Protein AF-A0A967SH90-F1 (afdb_monomer)

Mean predicted aligned error: 3.84 Å

Solvent-accessible surface area (backbone atoms only — not comparable to full-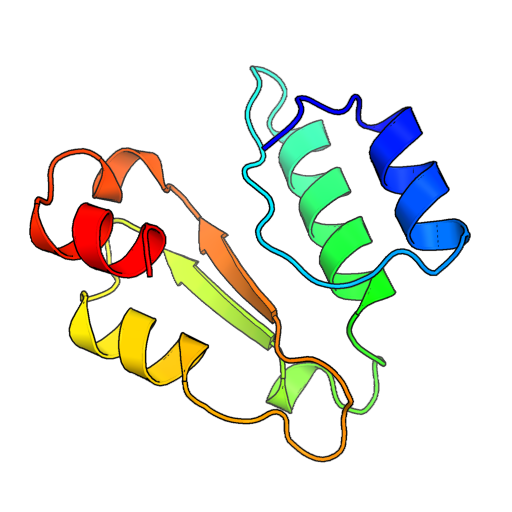atom values): 6404 Å² total; per-residue (Å²): 132,85,92,69,54,70,69,55,48,56,49,38,44,73,74,62,62,71,84,87,85,84,88,77,80,74,89,54,61,67,58,42,54,49,52,53,49,53,52,49,60,67,57,39,55,85,94,42,28,87,74,21,53,46,79,47,42,33,81,76,56,51,64,67,55,55,50,50,61,73,69,48,77,43,54,98,51,95,42,58,47,79,45,72,38,64,55,73,59,36,71,83,39,70,69,47,54,53,64,77,72,111

Secondary structure (DSSP, 8-state):
-----HHHHHHHHHTT---S-----SS-HHHHHHHHHHHHHHH--TTTHHHHEEEEETTT--HHHHHHHHHSPPSSSS--EEEEESGGGGTT-HHHHHHTT-

pLDDT: mean 91.67, std 7.82, range [54.41, 98.06]

Foldseek 3Di:
DDDDDLVRLLVCLVVVVADDDDDQDDPDPVSSVVSLVSNLPSFDDPVQSVQQEAEEELQGDDLVRVLCNVPDDGDPGPHHDYHYHPVVSNPPDPSNVVSSVD

Sequence (102 aa):
MPALSHERLTRQLREGERGGVFFLHGEEDHLKRLAAREVVAAHLDPGTRDFNMDEVRGGEVEAETLASLIQTPPMMAEWRVVVVRDTESLAGSATFRKLLQE

Structure (mmCIF, N/CA/C/O backbone):
data_AF-A0A967SH90-F1
#
_entry.id   AF-A0A967SH90-F1
#
loop_
_atom_site.group_PDB
_atom_site.id
_atom_site.type_symbol
_atom_site.label_atom_id
_atom_site.label_alt_id
_atom_site.label_comp_id
_atom_site.label_asym_id
_atom_site.label_entity_id
_atom_site.label_seq_id
_atom_site.pdbx_PDB_ins_code
_atom_site.Cartn_x
_atom_site.Cartn_y
_atom_site.Cartn_z
_atom_site.occupancy
_atom_site.B_iso_or_equiv
_atom_site.auth_seq_id
_atom_site.auth_comp_id
_atom_site.auth_asym_id
_atom_site.auth_atom_id
_atom_site.pdbx_PDB_model_num
ATOM 1 N N . MET A 1 1 ? 5.572 11.879 7.500 1.00 64.75 1 MET A N 1
ATOM 2 C CA . MET A 1 1 ? 5.586 11.644 6.040 1.00 64.75 1 MET A CA 1
ATOM 3 C C . MET A 1 1 ? 5.102 12.907 5.348 1.00 64.75 1 MET A C 1
ATOM 5 O O . MET A 1 1 ? 4.110 13.454 5.821 1.00 64.75 1 MET A O 1
ATOM 9 N N . PRO A 1 2 ? 5.804 13.431 4.329 1.00 79.75 2 PRO A N 1
ATOM 10 C CA . PRO A 1 2 ? 5.333 14.607 3.605 1.00 79.75 2 PRO A CA 1
ATOM 11 C C . PRO A 1 2 ? 4.042 14.275 2.849 1.00 79.75 2 PRO A C 1
ATOM 13 O O . PRO A 1 2 ? 3.927 13.203 2.260 1.00 79.75 2 PRO A O 1
ATOM 16 N N . ALA A 1 3 ? 3.073 15.189 2.862 1.00 86.00 3 ALA A N 1
ATOM 17 C CA . ALA A 1 3 ? 1.879 15.046 2.041 1.00 86.00 3 ALA A CA 1
ATOM 18 C C . ALA A 1 3 ? 2.251 15.242 0.563 1.00 86.00 3 ALA A C 1
ATOM 20 O O . ALA A 1 3 ? 2.857 16.251 0.192 1.00 86.00 3 ALA A O 1
ATOM 21 N N . LEU A 1 4 ? 1.884 14.276 -0.277 1.00 88.00 4 LEU A N 1
ATOM 22 C CA . LEU A 1 4 ? 2.130 14.291 -1.716 1.00 88.00 4 LEU A CA 1
ATOM 23 C C . LEU A 1 4 ? 0.794 14.290 -2.455 1.00 88.00 4 LEU A C 1
ATOM 25 O O . LEU A 1 4 ? -0.129 13.570 -2.081 1.00 88.00 4 LEU A O 1
ATOM 29 N N . SER A 1 5 ? 0.691 15.082 -3.522 1.00 92.62 5 SER A N 1
ATOM 30 C CA . SER A 1 5 ? -0.420 14.934 -4.462 1.00 92.62 5 SER A CA 1
ATOM 31 C C . SER A 1 5 ? -0.261 13.641 -5.263 1.00 92.62 5 SER A C 1
ATOM 33 O O . SER A 1 5 ? 0.858 13.154 -5.436 1.00 92.62 5 SER A O 1
ATOM 35 N N . HIS A 1 6 ? -1.366 13.132 -5.815 1.00 92.75 6 HIS A N 1
ATOM 36 C CA . HIS A 1 6 ? -1.346 11.981 -6.724 1.00 92.75 6 HIS A CA 1
ATOM 37 C C . HIS A 1 6 ? -0.311 12.164 -7.844 1.00 92.75 6 HIS A C 1
ATOM 39 O O . HIS A 1 6 ? 0.539 11.311 -8.042 1.00 92.75 6 HIS A O 1
ATOM 45 N N . GLU A 1 7 ? -0.310 13.318 -8.516 1.00 93.50 7 GLU A N 1
ATOM 46 C CA . GLU A 1 7 ? 0.643 13.624 -9.593 1.00 93.50 7 GLU A CA 1
ATOM 47 C C . GLU A 1 7 ? 2.111 13.534 -9.142 1.00 93.50 7 GLU A C 1
ATOM 49 O O . GLU A 1 7 ? 2.955 12.996 -9.860 1.00 93.50 7 GLU A O 1
ATOM 54 N N . ARG A 1 8 ? 2.425 14.037 -7.939 1.00 93.38 8 ARG A N 1
ATOM 55 C CA . ARG A 1 8 ? 3.785 13.961 -7.390 1.00 93.38 8 ARG A CA 1
ATOM 56 C C . ARG A 1 8 ? 4.171 12.527 -7.049 1.00 93.38 8 ARG A C 1
ATOM 58 O O . ARG A 1 8 ? 5.280 12.136 -7.390 1.00 93.38 8 ARG A O 1
ATOM 65 N N . LEU A 1 9 ? 3.264 11.760 -6.443 1.00 94.31 9 LEU A N 1
ATOM 66 C CA . LEU A 1 9 ? 3.468 10.336 -6.171 1.00 94.31 9 LEU A CA 1
ATOM 67 C C . LEU A 1 9 ? 3.750 9.569 -7.470 1.00 94.31 9 LEU A C 1
ATOM 69 O O . LEU A 1 9 ? 4.764 8.887 -7.570 1.00 94.31 9 LEU A O 1
ATOM 73 N N . THR A 1 10 ? 2.902 9.733 -8.490 1.00 94.25 10 THR A N 1
ATOM 74 C CA . THR A 1 10 ? 3.078 9.074 -9.791 1.00 94.25 10 THR A CA 1
ATOM 75 C C . THR A 1 10 ? 4.435 9.416 -10.412 1.00 94.25 10 THR A C 1
ATOM 77 O O . THR A 1 10 ? 5.085 8.544 -10.989 1.00 94.25 10 THR A O 1
ATOM 80 N N . ARG A 1 11 ? 4.889 10.673 -10.302 1.00 95.62 11 ARG A N 1
ATOM 81 C CA . ARG A 1 11 ? 6.210 11.082 -10.797 1.00 95.62 11 ARG A CA 1
ATOM 82 C C . ARG A 1 11 ? 7.346 10.390 -10.042 1.00 95.62 11 ARG A C 1
ATOM 84 O O . ARG A 1 11 ? 8.199 9.804 -10.695 1.00 95.62 11 ARG A O 1
ATOM 91 N N . GLN A 1 12 ? 7.321 10.400 -8.710 1.00 94.69 12 GLN A N 1
ATOM 92 C CA . GLN A 1 12 ? 8.352 9.755 -7.887 1.00 94.69 12 GLN A CA 1
ATOM 93 C C . GLN A 1 12 ? 8.478 8.258 -8.190 1.00 94.69 12 GLN A C 1
ATOM 95 O O . GLN A 1 12 ? 9.574 7.758 -8.436 1.00 94.69 12 GLN A O 1
ATOM 100 N N . LEU A 1 13 ? 7.345 7.554 -8.290 1.00 94.94 13 LEU A N 1
ATOM 101 C CA . LEU A 1 13 ? 7.333 6.131 -8.638 1.00 94.94 13 LEU A CA 1
ATOM 102 C C . LEU A 1 13 ? 7.938 5.867 -10.029 1.00 94.94 13 LEU A C 1
ATOM 104 O O . LEU A 1 13 ? 8.630 4.869 -10.219 1.00 94.94 13 LEU A O 1
ATOM 108 N N . ARG A 1 14 ? 7.713 6.763 -11.002 1.00 93.94 14 ARG A N 1
ATOM 109 C CA . ARG A 1 14 ? 8.317 6.678 -12.346 1.00 93.94 14 ARG A CA 1
ATOM 110 C C . ARG A 1 14 ? 9.815 6.971 -12.349 1.00 93.94 14 ARG A C 1
ATOM 112 O O . ARG A 1 14 ? 10.528 6.419 -13.180 1.00 93.94 14 ARG A O 1
ATOM 119 N N . GLU A 1 15 ? 10.277 7.825 -11.444 1.00 95.69 15 GLU A N 1
ATOM 120 C CA . GLU A 1 15 ? 11.695 8.147 -11.245 1.00 95.69 15 GLU A CA 1
ATOM 121 C C . GLU A 1 15 ? 12.443 7.036 -10.483 1.00 95.69 15 GLU A C 1
ATOM 123 O O . GLU A 1 15 ? 13.662 7.095 -10.344 1.00 95.69 15 GLU A O 1
ATOM 128 N N . GLY A 1 16 ? 11.736 5.984 -10.051 1.00 92.12 16 GLY A N 1
ATOM 129 C CA . GLY A 1 16 ? 12.310 4.850 -9.331 1.00 92.12 16 GLY A CA 1
ATOM 130 C C . GLY A 1 16 ? 12.454 5.090 -7.828 1.00 92.12 16 GLY A C 1
ATOM 131 O O . GLY A 1 16 ? 13.049 4.259 -7.144 1.00 92.12 16 GLY A O 1
ATOM 132 N N . GLU A 1 17 ? 11.892 6.183 -7.299 1.00 91.75 17 GLU A N 1
ATOM 133 C CA . GLU A 1 17 ? 11.794 6.415 -5.858 1.00 91.75 17 GLU A CA 1
ATOM 134 C C . GLU A 1 17 ? 10.779 5.423 -5.263 1.00 91.75 17 GLU A C 1
ATOM 136 O O . GLU A 1 17 ? 9.567 5.652 -5.252 1.00 91.75 17 GLU A O 1
ATOM 141 N N . ARG A 1 18 ? 11.295 4.269 -4.829 1.00 89.69 18 ARG A N 1
ATOM 142 C CA . ARG A 1 18 ? 10.545 3.152 -4.241 1.00 89.69 18 ARG A CA 1
ATOM 143 C C . ARG A 1 18 ? 10.763 3.058 -2.731 1.00 89.69 18 ARG A C 1
ATOM 145 O O . ARG A 1 18 ? 11.669 3.672 -2.169 1.00 89.69 18 ARG A O 1
ATOM 152 N N . GLY A 1 19 ? 9.956 2.216 -2.100 1.00 88.56 19 GLY A N 1
ATOM 153 C CA . GLY A 1 19 ? 10.004 1.918 -0.679 1.00 88.56 19 GLY A CA 1
ATOM 154 C C . GLY A 1 19 ? 9.204 2.897 0.174 1.00 88.56 19 GLY A C 1
ATOM 155 O O . GLY A 1 19 ? 8.670 3.903 -0.292 1.00 88.56 19 GLY A O 1
ATOM 156 N N . GLY A 1 20 ? 9.131 2.575 1.463 1.00 90.44 20 GLY A N 1
ATOM 157 C CA . GLY A 1 20 ? 8.416 3.365 2.458 1.00 90.44 20 GLY A CA 1
ATOM 158 C C . GLY A 1 20 ? 6.968 2.931 2.672 1.00 90.44 20 GLY A C 1
ATOM 159 O O . GLY A 1 20 ? 6.495 1.924 2.150 1.00 90.44 20 GLY A O 1
ATOM 160 N N . VAL A 1 21 ? 6.273 3.708 3.499 1.00 92.56 21 VAL A N 1
ATOM 161 C CA . VAL A 1 21 ? 4.869 3.496 3.866 1.00 92.56 21 VAL A 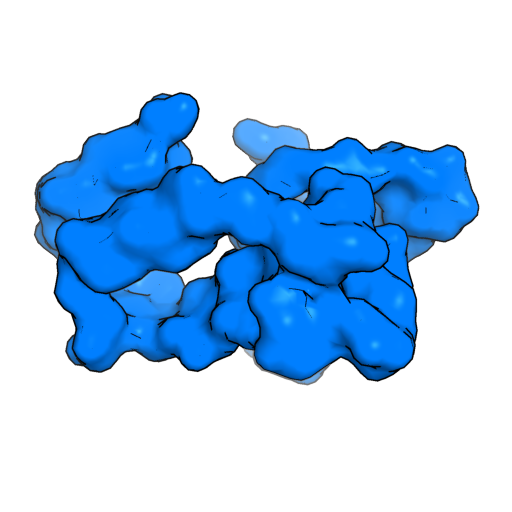CA 1
ATOM 162 C C . VAL A 1 21 ? 4.030 4.594 3.217 1.00 92.56 21 VAL A C 1
ATOM 164 O O . VAL A 1 21 ? 4.397 5.768 3.240 1.00 92.56 21 VAL A O 1
ATOM 167 N N . PHE A 1 22 ? 2.894 4.225 2.630 1.00 93.12 22 PHE A N 1
ATOM 168 C CA . PHE A 1 22 ? 1.996 5.160 1.956 1.00 93.12 22 PHE A CA 1
ATOM 169 C C . PHE A 1 22 ? 0.660 5.194 2.688 1.00 93.12 22 PHE A C 1
ATOM 171 O O . PHE A 1 22 ? -0.047 4.190 2.749 1.00 93.12 22 PHE A O 1
ATOM 178 N N . PHE A 1 23 ? 0.290 6.361 3.216 1.00 93.69 23 PHE A N 1
ATOM 179 C CA . PHE A 1 23 ? -1.040 6.587 3.772 1.00 93.69 23 PHE A CA 1
ATOM 180 C C . PHE A 1 23 ? -1.896 7.351 2.760 1.00 93.69 23 PHE A C 1
ATOM 182 O O . PHE A 1 23 ? -1.701 8.545 2.536 1.00 93.69 23 PHE A O 1
ATOM 189 N N . LEU A 1 24 ? -2.823 6.643 2.114 1.00 94.12 24 LEU A N 1
ATOM 190 C CA . LEU A 1 24 ? -3.665 7.185 1.049 1.00 94.12 24 LEU A CA 1
ATOM 191 C C . LEU A 1 24 ? -4.991 7.678 1.633 1.00 94.12 24 LEU A C 1
ATOM 193 O O . LEU A 1 24 ? -5.860 6.880 1.978 1.00 94.12 24 LEU A O 1
ATOM 197 N N . HIS A 1 25 ? -5.159 8.996 1.714 1.00 92.75 25 HIS A N 1
ATOM 198 C CA . HIS A 1 25 ? -6.344 9.635 2.285 1.00 92.75 25 HIS A CA 1
ATOM 199 C C . HIS A 1 25 ? -6.945 10.675 1.329 1.00 92.75 25 HIS A C 1
ATOM 201 O O . HIS A 1 25 ? -6.276 11.175 0.428 1.00 92.75 25 HIS A O 1
ATOM 207 N N . GLY A 1 26 ? -8.224 10.998 1.526 1.00 91.88 26 GLY A N 1
ATOM 208 C CA . GLY A 1 26 ? -8.988 11.911 0.672 1.00 91.88 26 GLY A CA 1
ATOM 209 C C . GLY A 1 26 ? -10.431 11.446 0.482 1.00 91.88 26 GLY A C 1
ATOM 210 O O . GLY A 1 26 ? -10.756 10.286 0.758 1.00 91.88 26 GLY A O 1
ATOM 211 N N . GLU A 1 27 ? -11.283 12.359 0.015 1.00 91.38 27 GLU A N 1
ATOM 212 C CA . GLU A 1 27 ? -12.714 12.097 -0.206 1.00 91.38 27 GLU A CA 1
ATOM 213 C C . GLU A 1 27 ? -12.967 11.214 -1.436 1.00 91.38 27 GLU A C 1
ATOM 215 O O . GLU A 1 27 ? -13.920 10.441 -1.476 1.00 91.38 27 GLU A O 1
ATOM 220 N N . GLU A 1 28 ? -12.080 11.268 -2.431 1.00 94.06 28 GLU A N 1
ATOM 221 C CA . GLU A 1 28 ? -12.224 10.500 -3.665 1.00 94.06 28 GLU A CA 1
ATOM 222 C C . GLU A 1 28 ? -11.655 9.078 -3.538 1.00 94.06 28 GLU A C 1
ATOM 224 O O . GLU A 1 28 ? -10.470 8.815 -3.769 1.00 94.06 28 GLU A O 1
ATOM 229 N N . ASP A 1 29 ? -12.525 8.110 -3.245 1.00 91.56 29 ASP A N 1
ATOM 230 C CA . ASP A 1 29 ? -12.159 6.688 -3.161 1.00 91.56 29 ASP A CA 1
ATOM 231 C C . ASP A 1 29 ? -11.531 6.130 -4.440 1.00 91.56 29 ASP A C 1
ATOM 233 O O . ASP A 1 29 ? -10.658 5.258 -4.391 1.00 91.56 29 ASP A O 1
ATOM 237 N N . HIS A 1 30 ? -11.964 6.625 -5.601 1.00 93.50 30 HIS A N 1
ATOM 238 C CA . HIS A 1 30 ? -11.389 6.218 -6.876 1.00 93.50 30 HIS A CA 1
ATOM 239 C C . HIS A 1 30 ? -9.897 6.573 -6.960 1.00 93.50 30 HIS A C 1
ATOM 241 O O . HIS A 1 30 ? -9.099 5.716 -7.347 1.00 93.50 30 HIS A O 1
ATOM 247 N N . LEU A 1 31 ? -9.512 7.786 -6.544 1.00 93.62 31 LEU A N 1
ATOM 248 C CA . LEU A 1 31 ? -8.116 8.229 -6.549 1.00 93.62 31 LEU A CA 1
ATOM 249 C C . LEU A 1 31 ? -7.267 7.454 -5.542 1.00 93.62 31 LEU A C 1
ATOM 251 O O . LEU A 1 31 ? -6.162 7.041 -5.884 1.00 93.62 31 LEU A O 1
ATOM 255 N N . LYS A 1 32 ? -7.794 7.161 -4.344 1.00 94.69 32 LYS A N 1
ATOM 256 C CA . LYS A 1 32 ? -7.100 6.302 -3.366 1.00 94.69 32 LYS A CA 1
ATOM 257 C C . LYS A 1 32 ? -6.822 4.910 -3.940 1.00 94.69 32 LYS A C 1
ATOM 259 O O . LYS A 1 32 ? -5.709 4.399 -3.833 1.00 94.69 32 LYS A O 1
ATOM 264 N N . ARG A 1 33 ? -7.811 4.296 -4.603 1.00 95.06 33 ARG A N 1
ATOM 265 C CA . ARG A 1 33 ? -7.630 2.993 -5.268 1.00 95.06 33 ARG A CA 1
ATOM 266 C C . ARG A 1 33 ? -6.655 3.066 -6.438 1.00 95.06 33 ARG A C 1
ATOM 268 O O . ARG A 1 33 ? -5.911 2.112 -6.649 1.00 95.06 33 ARG A O 1
ATOM 275 N N . LEU A 1 34 ? -6.662 4.158 -7.201 1.00 95.56 34 LEU A N 1
ATOM 276 C CA . LEU A 1 34 ? -5.723 4.361 -8.300 1.00 95.56 34 LEU A CA 1
ATOM 277 C C . LEU A 1 34 ? -4.286 4.465 -7.783 1.00 95.56 34 LEU A C 1
ATO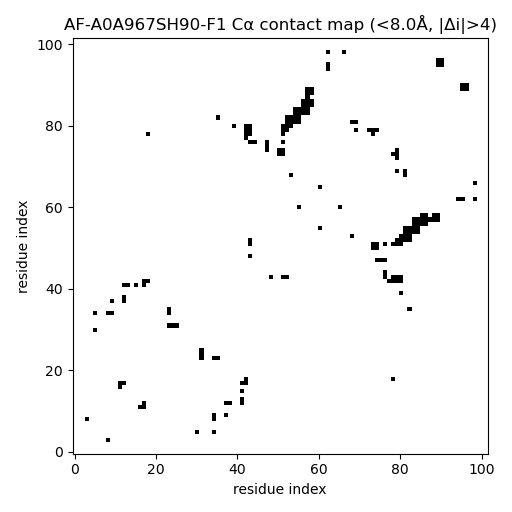M 279 O O . LEU A 1 34 ? -3.458 3.660 -8.197 1.00 95.56 34 LEU A O 1
ATOM 283 N N . ALA A 1 35 ? -4.033 5.337 -6.807 1.00 96.19 35 ALA A N 1
ATOM 284 C CA . ALA A 1 35 ? -2.726 5.481 -6.173 1.00 96.19 35 ALA A CA 1
ATOM 285 C C . ALA A 1 35 ? -2.221 4.156 -5.577 1.00 96.19 35 ALA A C 1
ATOM 287 O O . ALA A 1 35 ? -1.071 3.785 -5.790 1.00 96.19 35 ALA A O 1
ATOM 288 N N . ALA A 1 36 ? -3.085 3.389 -4.900 1.00 96.75 36 ALA A N 1
ATOM 289 C CA . ALA A 1 36 ? -2.711 2.077 -4.364 1.00 96.75 36 ALA A CA 1
ATOM 290 C C . ALA A 1 36 ? -2.250 1.109 -5.466 1.00 96.75 36 ALA A C 1
ATOM 292 O O . ALA A 1 36 ? -1.265 0.395 -5.294 1.00 96.75 36 ALA A O 1
ATOM 293 N N . ARG A 1 37 ? -2.945 1.093 -6.612 1.00 96.44 37 ARG A N 1
ATOM 294 C CA . ARG A 1 37 ? -2.551 0.269 -7.763 1.00 96.44 37 ARG A CA 1
ATOM 295 C C . ARG A 1 37 ? -1.234 0.731 -8.375 1.00 96.44 37 ARG A C 1
ATOM 297 O O . ARG A 1 37 ? -0.435 -0.122 -8.739 1.00 96.44 37 ARG A O 1
ATOM 304 N N . GLU A 1 38 ? -1.008 2.039 -8.478 1.00 96.56 38 GLU A N 1
ATOM 305 C CA . GLU A 1 38 ? 0.254 2.593 -8.983 1.00 96.56 38 GLU A CA 1
ATOM 306 C C . GLU A 1 38 ? 1.432 2.213 -8.081 1.00 96.56 38 GLU A C 1
ATOM 308 O O . GLU A 1 38 ? 2.450 1.745 -8.584 1.00 96.56 38 GLU A O 1
ATOM 313 N N . VAL A 1 39 ? 1.271 2.319 -6.757 1.00 97.00 39 VAL A N 1
ATOM 314 C CA . VAL A 1 39 ? 2.286 1.883 -5.787 1.00 97.00 39 VAL A CA 1
ATOM 315 C C . VAL A 1 39 ? 2.571 0.389 -5.944 1.00 97.00 39 VAL A C 1
ATOM 317 O O . VAL A 1 39 ? 3.728 0.015 -6.106 1.00 97.00 39 VAL A O 1
ATOM 320 N N . VAL A 1 40 ? 1.543 -0.468 -5.967 1.00 97.31 40 VAL A N 1
ATOM 321 C CA . VAL A 1 40 ? 1.721 -1.922 -6.147 1.00 97.31 40 VAL A CA 1
ATOM 322 C C . VAL A 1 40 ? 2.451 -2.234 -7.456 1.00 97.31 40 VAL A C 1
ATOM 324 O O . VAL A 1 40 ? 3.415 -2.994 -7.449 1.00 97.31 40 VAL A O 1
ATOM 327 N N . ALA A 1 41 ? 2.031 -1.629 -8.568 1.00 96.50 41 ALA A N 1
ATOM 328 C CA . ALA A 1 41 ? 2.625 -1.868 -9.883 1.00 96.50 41 ALA A CA 1
ATOM 329 C C . ALA A 1 41 ? 4.071 -1.360 -9.994 1.00 96.50 41 ALA A C 1
ATOM 331 O O . ALA A 1 41 ? 4.858 -1.920 -10.749 1.00 96.50 41 ALA A O 1
ATOM 332 N N . ALA A 1 42 ? 4.434 -0.312 -9.251 1.00 96.94 42 ALA A N 1
ATOM 333 C CA . ALA A 1 42 ? 5.798 0.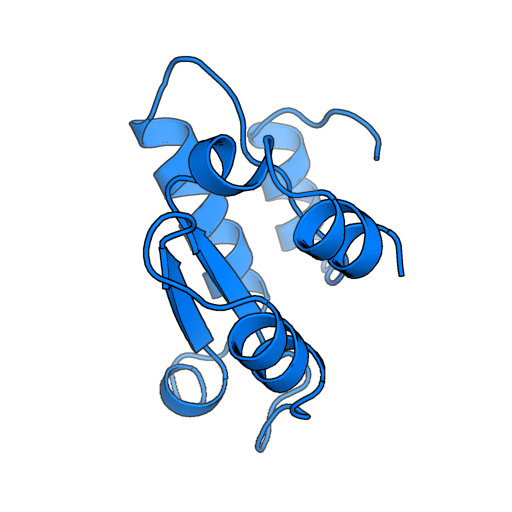205 -9.225 1.00 96.94 42 ALA A CA 1
ATOM 334 C C . ALA A 1 42 ? 6.772 -0.686 -8.433 1.00 96.94 42 ALA A C 1
ATOM 336 O O . ALA A 1 42 ? 7.977 -0.615 -8.684 1.00 96.94 42 ALA A O 1
ATOM 337 N N . HIS A 1 43 ? 6.265 -1.491 -7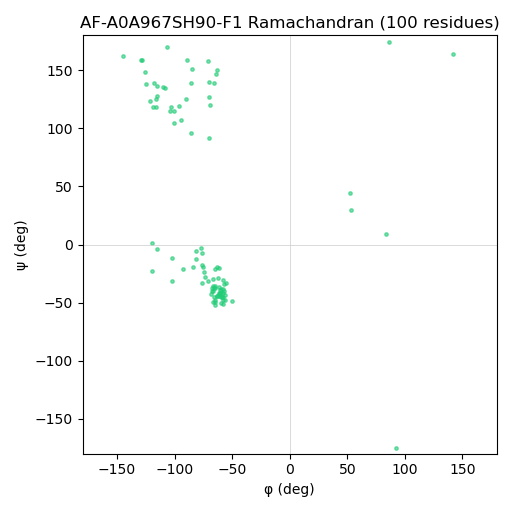.490 1.00 97.19 43 HIS A N 1
ATOM 338 C CA . HIS A 1 43 ? 7.071 -2.330 -6.594 1.00 97.19 43 HIS A CA 1
ATOM 339 C C . HIS A 1 43 ? 7.094 -3.809 -6.987 1.00 97.19 43 HIS A C 1
ATOM 341 O O . HIS A 1 43 ? 8.087 -4.478 -6.712 1.00 97.19 43 HIS A O 1
ATOM 347 N N . LEU A 1 44 ? 6.017 -4.331 -7.586 1.00 96.88 44 LEU A N 1
ATOM 348 C CA . LEU A 1 44 ? 5.860 -5.763 -7.836 1.00 96.88 44 LEU A CA 1
ATOM 349 C C . LEU A 1 44 ? 5.807 -6.092 -9.325 1.00 96.88 44 LEU A C 1
ATOM 351 O O . LEU A 1 44 ? 4.922 -5.632 -10.051 1.00 96.88 44 LEU A O 1
ATOM 355 N N . ASP A 1 45 ? 6.699 -6.987 -9.742 1.00 95.06 45 ASP A N 1
ATOM 356 C CA . ASP A 1 45 ? 6.653 -7.591 -11.067 1.00 95.06 45 ASP A CA 1
ATOM 357 C C . ASP A 1 45 ? 5.459 -8.557 -11.182 1.00 95.06 45 ASP A C 1
ATOM 359 O O . ASP A 1 45 ? 5.210 -9.345 -10.264 1.00 95.06 45 ASP A O 1
ATOM 363 N N . PRO A 1 46 ? 4.733 -8.588 -12.319 1.00 95.06 46 PRO A N 1
ATOM 364 C CA . PRO A 1 46 ? 3.557 -9.446 -12.475 1.00 95.06 46 PRO A CA 1
ATOM 365 C C . PRO A 1 46 ? 3.811 -10.936 -12.210 1.00 95.06 46 PRO A C 1
ATOM 367 O O . PRO A 1 46 ? 2.927 -11.616 -11.703 1.00 95.06 46 PRO A O 1
ATOM 370 N N . GLY A 1 47 ? 5.007 -11.443 -12.529 1.00 96.00 47 GLY A N 1
ATOM 371 C CA . GLY A 1 47 ? 5.355 -12.858 -12.353 1.00 96.00 47 GLY A CA 1
ATOM 372 C C . GLY A 1 47 ? 5.634 -13.276 -10.906 1.00 96.00 47 GLY A C 1
ATOM 373 O O . GLY A 1 47 ? 5.574 -14.462 -10.598 1.00 96.00 47 GLY A O 1
ATOM 374 N N . THR A 1 48 ? 5.933 -12.325 -10.018 1.00 96.19 48 THR A N 1
ATOM 375 C CA . THR A 1 48 ? 6.224 -12.586 -8.597 1.00 96.19 48 THR A CA 1
ATOM 376 C C . THR A 1 48 ? 5.183 -11.964 -7.669 1.00 96.19 48 THR A C 1
ATOM 378 O O . THR A 1 48 ? 5.237 -12.170 -6.457 1.00 96.19 48 THR A O 1
ATOM 381 N N . ARG A 1 49 ? 4.213 -11.226 -8.219 1.00 96.75 49 ARG A N 1
ATOM 382 C CA . ARG A 1 49 ? 3.212 -10.471 -7.464 1.00 96.75 49 ARG A CA 1
ATOM 383 C C . ARG A 1 49 ? 2.419 -11.326 -6.484 1.00 96.75 49 ARG A C 1
ATOM 385 O O . ARG A 1 49 ? 2.312 -10.930 -5.331 1.00 96.75 49 ARG A O 1
ATOM 392 N N . ASP A 1 50 ? 1.907 -12.477 -6.909 1.00 96.56 50 ASP A N 1
ATOM 393 C CA . ASP A 1 50 ? 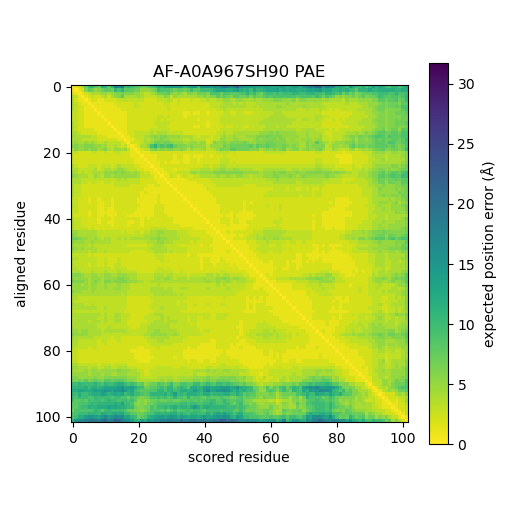1.037 -13.324 -6.072 1.00 96.56 50 ASP A CA 1
ATOM 394 C C . ASP A 1 50 ? 1.750 -13.864 -4.820 1.00 96.56 50 ASP A C 1
ATOM 396 O O . ASP A 1 50 ? 1.109 -14.248 -3.849 1.00 96.56 50 ASP A O 1
ATOM 400 N N . PHE A 1 51 ? 3.084 -13.860 -4.825 1.00 96.56 51 PHE A N 1
ATOM 401 C CA . PHE A 1 51 ? 3.922 -14.269 -3.699 1.00 96.56 51 PHE A CA 1
ATOM 402 C C . PHE A 1 51 ? 4.325 -13.110 -2.780 1.00 96.56 51 PHE A C 1
ATOM 404 O O . PHE A 1 51 ? 4.734 -13.329 -1.641 1.00 96.56 51 PHE A O 1
ATOM 411 N N . ASN A 1 52 ? 4.262 -11.882 -3.292 1.00 97.88 52 ASN A N 1
ATOM 412 C CA . ASN A 1 52 ? 4.817 -10.690 -2.656 1.00 97.88 52 ASN A CA 1
ATOM 413 C C . ASN A 1 52 ? 3.761 -9.623 -2.355 1.00 97.88 52 ASN A C 1
ATOM 415 O O . ASN A 1 52 ? 4.111 -8.551 -1.861 1.00 97.88 52 ASN A O 1
ATOM 419 N N . MET A 1 53 ? 2.492 -9.890 -2.661 1.00 98.06 53 MET A N 1
ATOM 420 C CA . MET A 1 53 ? 1.371 -9.005 -2.385 1.00 98.06 53 MET A CA 1
ATOM 421 C C . MET A 1 53 ? 0.418 -9.649 -1.389 1.00 98.06 53 MET A C 1
ATOM 423 O O . MET A 1 53 ? -0.120 -10.721 -1.649 1.00 98.06 53 MET A O 1
ATOM 427 N N . ASP A 1 54 ? 0.104 -8.911 -0.332 1.00 98.06 54 ASP A N 1
ATOM 428 C CA . ASP A 1 54 ? -0.975 -9.251 0.586 1.00 98.06 54 ASP A CA 1
ATOM 429 C C . ASP A 1 54 ? -1.939 -8.074 0.679 1.00 98.06 54 ASP A C 1
ATOM 431 O O . ASP A 1 54 ? -1.521 -6.918 0.750 1.00 98.06 54 ASP A O 1
ATOM 435 N N . GLU A 1 55 ? -3.239 -8.356 0.677 1.00 97.38 55 GLU A N 1
ATOM 436 C CA . GLU A 1 55 ? -4.276 -7.361 0.940 1.00 97.38 55 GLU A CA 1
ATOM 437 C C . GLU A 1 55 ? -5.101 -7.811 2.147 1.00 97.38 55 GLU A C 1
ATOM 439 O O . GLU A 1 55 ? -5.652 -8.909 2.160 1.00 97.38 55 GLU A O 1
ATOM 444 N N . VAL A 1 56 ? -5.174 -6.956 3.166 1.00 97.12 56 VAL A N 1
ATOM 445 C CA . VAL A 1 56 ? -5.897 -7.200 4.420 1.00 97.12 56 VAL A CA 1
ATOM 446 C C . VAL A 1 56 ? -6.828 -6.034 4.733 1.00 97.12 56 VAL A C 1
ATOM 448 O O . VAL A 1 56 ? -6.631 -4.916 4.252 1.00 97.12 56 VAL A O 1
ATOM 451 N N . ARG A 1 57 ? -7.844 -6.272 5.562 1.00 95.62 57 ARG A N 1
ATOM 452 C CA . ARG A 1 57 ? -8.780 -5.241 6.030 1.00 95.62 57 ARG A CA 1
ATOM 453 C C . ARG A 1 57 ? -8.528 -4.920 7.490 1.00 95.62 57 ARG A C 1
ATOM 455 O O . ARG A 1 57 ? -8.407 -5.827 8.307 1.00 95.62 57 ARG A O 1
ATOM 462 N N . GLY A 1 58 ? -8.493 -3.634 7.826 1.00 92.69 58 GLY A N 1
ATOM 463 C CA . GLY A 1 58 ? -8.181 -3.162 9.170 1.00 92.69 58 GLY A CA 1
ATOM 464 C C . GLY A 1 58 ? -9.123 -3.711 10.243 1.00 92.69 58 GLY A C 1
ATOM 465 O O . GLY A 1 58 ? -8.675 -4.058 11.326 1.00 92.69 58 GLY A O 1
ATOM 466 N N . GLY A 1 59 ? -10.416 -3.844 9.941 1.00 91.00 59 GLY A N 1
ATOM 467 C CA . GLY A 1 59 ? -11.396 -4.406 10.877 1.00 91.00 59 GLY A CA 1
ATOM 468 C C . GLY A 1 59 ? -11.364 -5.932 11.026 1.00 91.00 59 GLY A C 1
ATOM 469 O O . GLY A 1 59 ? -12.085 -6.458 11.866 1.00 91.00 59 GLY A O 1
ATOM 470 N N . GLU A 1 60 ? -10.579 -6.637 10.208 1.00 93.88 60 GLU A N 1
ATOM 471 C CA . GLU A 1 60 ? -10.567 -8.107 10.133 1.00 93.88 60 GLU A CA 1
ATOM 472 C C . GLU A 1 60 ? -9.192 -8.708 10.467 1.00 93.88 60 GLU A C 1
ATOM 474 O O . GLU A 1 60 ? -9.099 -9.881 10.820 1.00 93.88 60 GLU A O 1
ATOM 479 N N . VAL A 1 61 ? -8.114 -7.931 10.330 1.00 94.81 61 VAL A N 1
ATOM 480 C CA . VAL A 1 61 ? -6.744 -8.392 10.573 1.00 94.81 61 VAL A CA 1
ATOM 481 C C . VAL A 1 61 ? -6.372 -8.260 12.048 1.00 94.81 61 VAL A C 1
ATOM 483 O O . VAL A 1 61 ? -6.651 -7.242 12.673 1.00 94.81 61 VAL A O 1
ATOM 486 N N . GLU A 1 62 ? -5.684 -9.264 12.589 1.00 93.38 62 GLU A N 1
ATOM 487 C CA . GLU A 1 62 ? -5.078 -9.206 13.926 1.00 93.38 62 GLU A C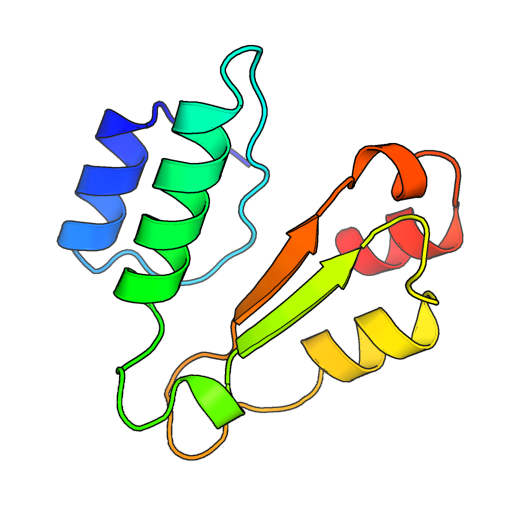A 1
ATOM 488 C C . GLU A 1 62 ? -3.691 -8.549 13.877 1.00 93.38 62 GLU A C 1
ATOM 490 O O . GLU A 1 62 ? -2.973 -8.650 12.874 1.00 93.38 62 GLU A O 1
ATOM 495 N N . ALA A 1 63 ? -3.274 -7.902 14.968 1.00 91.38 63 ALA A N 1
ATOM 496 C CA . ALA A 1 63 ? -2.012 -7.157 15.008 1.00 91.38 63 ALA A CA 1
ATOM 497 C C . ALA A 1 63 ? -0.793 -8.056 14.755 1.00 91.38 63 ALA A C 1
ATOM 499 O O . ALA A 1 63 ? 0.101 -7.691 13.992 1.00 91.38 63 ALA A O 1
ATOM 500 N N . GLU A 1 64 ? -0.786 -9.254 15.333 1.00 92.56 64 GLU A N 1
ATOM 501 C CA . GLU A 1 64 ? 0.255 -10.266 15.154 1.00 92.56 64 GLU A CA 1
ATOM 502 C C . GLU A 1 64 ? 0.312 -10.775 13.708 1.00 92.56 64 GLU A C 1
ATOM 504 O O . GLU A 1 64 ? 1.396 -11.024 13.174 1.00 92.56 64 GLU A O 1
ATOM 509 N N . THR A 1 65 ? -0.847 -10.890 13.052 1.00 95.00 65 THR A N 1
ATOM 510 C CA . THR A 1 65 ? -0.919 -11.285 11.639 1.00 95.00 65 THR A CA 1
ATOM 511 C C . THR A 1 65 ? -0.312 -10.200 10.759 1.00 95.00 65 THR A C 1
ATOM 513 O O . THR A 1 65 ? 0.570 -10.493 9.954 1.00 95.00 65 THR A O 1
ATOM 516 N N . LEU A 1 66 ? -0.712 -8.937 10.944 1.00 94.81 66 LEU A N 1
ATOM 517 C CA . LEU A 1 66 ? -0.147 -7.822 10.181 1.00 94.81 66 LEU A CA 1
ATOM 518 C C . LEU A 1 66 ? 1.368 -7.691 10.408 1.00 94.81 66 LEU A C 1
ATOM 520 O O . LEU A 1 66 ? 2.115 -7.510 9.447 1.00 94.81 66 LEU A O 1
ATOM 524 N N . ALA A 1 67 ? 1.831 -7.846 11.651 1.00 93.50 67 ALA A N 1
ATOM 525 C CA . ALA A 1 67 ? 3.253 -7.822 11.983 1.00 93.50 67 ALA A CA 1
ATOM 526 C C . ALA A 1 67 ? 4.029 -8.926 11.250 1.00 93.50 67 ALA A C 1
ATOM 528 O O . ALA A 1 67 ? 5.067 -8.660 10.645 1.00 93.50 67 ALA A O 1
ATOM 529 N N . SER A 1 68 ? 3.487 -10.146 11.237 1.00 95.81 68 SER A N 1
ATOM 530 C CA . SER A 1 68 ? 4.082 -11.284 10.525 1.00 95.81 68 SER A CA 1
ATOM 531 C C . SER A 1 68 ? 4.166 -11.026 9.019 1.00 95.81 68 SER A C 1
ATOM 533 O O . SER A 1 68 ? 5.194 -11.300 8.400 1.00 95.81 68 SER A O 1
ATOM 535 N N . LEU A 1 69 ? 3.115 -10.448 8.423 1.00 95.94 69 LEU A N 1
ATOM 536 C CA . LEU A 1 69 ? 3.096 -10.102 7.001 1.00 95.94 69 LEU A CA 1
ATOM 537 C C . LEU A 1 69 ? 4.162 -9.061 6.653 1.00 95.94 69 LEU A C 1
ATOM 539 O O . LEU A 1 69 ? 4.845 -9.232 5.649 1.00 95.94 69 LEU A O 1
ATOM 543 N N . ILE A 1 70 ? 4.325 -8.015 7.465 1.00 94.12 70 ILE A N 1
ATOM 544 C CA . ILE A 1 70 ? 5.327 -6.960 7.236 1.00 94.12 70 ILE A CA 1
ATOM 545 C C . ILE A 1 70 ? 6.755 -7.504 7.396 1.00 94.12 70 ILE A C 1
ATOM 547 O O . ILE A 1 70 ? 7.645 -7.119 6.643 1.00 94.12 70 ILE A O 1
ATOM 551 N N . GLN A 1 71 ? 6.979 -8.416 8.346 1.00 94.19 71 GLN A N 1
ATOM 552 C CA . GLN A 1 71 ? 8.301 -8.992 8.626 1.00 94.19 71 GLN A CA 1
ATOM 553 C C . GLN A 1 71 ? 8.702 -10.127 7.676 1.00 94.19 71 GLN A C 1
ATOM 555 O O . GLN A 1 71 ? 9.864 -10.533 7.664 1.00 94.19 71 GLN A O 1
ATOM 560 N N . THR A 1 72 ? 7.765 -10.656 6.887 1.00 96.06 72 THR A N 1
ATOM 561 C CA . THR A 1 72 ? 8.048 -11.724 5.923 1.00 96.06 72 THR A CA 1
ATOM 562 C C . THR A 1 72 ? 8.907 -11.174 4.778 1.00 96.06 72 THR A C 1
ATOM 564 O O . THR A 1 72 ? 8.463 -10.260 4.082 1.00 96.06 72 THR A O 1
ATOM 567 N N . PRO A 1 73 ? 10.119 -11.707 4.534 1.00 96.31 73 PRO A N 1
ATOM 568 C CA . PRO A 1 73 ? 10.953 -11.247 3.428 1.00 96.31 73 PRO A CA 1
ATOM 569 C C . PRO A 1 73 ? 10.299 -11.509 2.061 1.00 96.31 73 PRO A C 1
ATOM 571 O O . PRO A 1 73 ? 9.564 -12.490 1.914 1.00 96.31 73 PRO A O 1
ATOM 574 N N . PRO A 1 74 ? 10.579 -10.679 1.041 1.00 97.12 74 PRO A N 1
ATOM 575 C CA . PRO A 1 74 ? 10.085 -10.921 -0.307 1.00 97.12 74 PRO A CA 1
ATOM 576 C C . PRO A 1 74 ? 10.666 -12.209 -0.905 1.00 97.12 74 PRO A C 1
ATOM 578 O O . PRO A 1 74 ? 11.816 -12.581 -0.663 1.00 97.12 74 PRO A O 1
ATOM 581 N N . MET A 1 75 ? 9.869 -12.883 -1.731 1.00 96.75 75 MET A N 1
ATOM 582 C CA . MET A 1 75 ? 10.246 -14.098 -2.445 1.00 96.75 75 MET A CA 1
ATOM 583 C C . MET A 1 75 ? 10.596 -13.778 -3.894 1.00 96.75 75 MET A C 1
ATOM 585 O O . MET A 1 75 ? 9.728 -13.394 -4.679 1.00 96.75 75 MET A O 1
ATOM 589 N N . MET A 1 76 ? 11.865 -13.981 -4.261 1.00 95.50 76 MET A N 1
ATOM 590 C CA . MET A 1 76 ? 12.375 -13.758 -5.625 1.00 95.50 76 MET A CA 1
ATOM 591 C C . MET A 1 76 ? 12.062 -12.352 -6.176 1.00 95.50 76 MET A C 1
ATOM 593 O O . MET A 1 76 ? 11.902 -12.176 -7.380 1.00 95.50 76 MET A O 1
ATOM 597 N N . ALA A 1 77 ? 11.958 -11.360 -5.292 1.00 96.56 77 ALA A N 1
ATOM 598 C CA . ALA A 1 77 ? 11.648 -9.972 -5.608 1.00 96.56 77 ALA A CA 1
ATOM 599 C C . ALA A 1 77 ? 12.408 -9.038 -4.658 1.00 96.56 77 ALA A C 1
ATOM 601 O O . ALA A 1 77 ? 12.865 -9.458 -3.596 1.00 96.56 77 ALA A O 1
ATOM 602 N N . GLU A 1 78 ? 12.532 -7.769 -5.037 1.00 95.75 78 GLU A N 1
ATOM 603 C CA . GLU A 1 78 ? 13.129 -6.736 -4.180 1.00 95.75 78 GLU A CA 1
ATOM 604 C C . GLU A 1 78 ? 12.163 -6.288 -3.072 1.00 95.75 78 GLU A C 1
ATOM 606 O O . GLU A 1 78 ? 12.586 -5.985 -1.959 1.00 95.75 78 GLU A O 1
ATOM 611 N N . TRP A 1 79 ? 10.858 -6.283 -3.362 1.00 96.81 79 TRP A N 1
ATOM 612 C CA . TRP A 1 79 ? 9.832 -5.719 -2.490 1.00 96.81 79 TRP A CA 1
ATOM 613 C C . TRP A 1 79 ? 8.726 -6.718 -2.176 1.00 96.81 79 TRP A C 1
ATOM 615 O O . TRP A 1 79 ? 8.342 -7.540 -3.008 1.00 96.81 79 TRP A O 1
ATOM 625 N N . ARG A 1 80 ? 8.164 -6.566 -0.977 1.00 97.31 80 ARG A N 1
ATOM 626 C CA . ARG A 1 80 ? 6.870 -7.111 -0.567 1.00 97.31 80 ARG A CA 1
ATOM 627 C C . ARG A 1 80 ? 5.939 -5.937 -0.296 1.00 97.31 80 ARG A C 1
ATOM 629 O O . ARG A 1 80 ? 6.350 -4.962 0.328 1.00 97.31 80 ARG A O 1
ATOM 636 N N . VAL A 1 81 ? 4.698 -6.018 -0.763 1.00 97.88 81 VAL A N 1
ATOM 637 C CA . VAL A 1 81 ? 3.697 -4.963 -0.580 1.00 97.88 81 VAL A CA 1
ATOM 638 C C . VAL A 1 81 ? 2.519 -5.516 0.203 1.00 97.88 81 VAL A C 1
ATOM 640 O O . VAL A 1 81 ? 1.811 -6.404 -0.265 1.00 97.88 81 VAL A O 1
ATOM 643 N N . VAL A 1 82 ? 2.281 -4.941 1.380 1.00 97.56 82 VAL A N 1
ATOM 644 C CA . VAL A 1 82 ? 1.096 -5.219 2.196 1.00 97.56 82 VAL A CA 1
ATOM 645 C C . VAL A 1 82 ? 0.138 -4.039 2.066 1.00 97.56 82 VAL A C 1
ATOM 647 O O . VAL A 1 82 ? 0.451 -2.920 2.470 1.00 97.56 82 VAL A O 1
ATOM 650 N N . VAL A 1 83 ? -1.031 -4.276 1.478 1.00 97.38 83 VAL A N 1
ATOM 651 C CA . VAL A 1 83 ? -2.097 -3.285 1.337 1.00 97.38 83 VAL A CA 1
ATOM 652 C C . VAL A 1 83 ? -3.095 -3.470 2.470 1.00 97.38 83 VAL A C 1
ATOM 654 O O . VAL A 1 83 ? -3.737 -4.510 2.578 1.00 97.38 83 VAL A O 1
ATOM 657 N N . VAL A 1 84 ? -3.270 -2.437 3.289 1.00 96.19 84 VAL A N 1
ATOM 658 C CA . VAL A 1 84 ? -4.290 -2.423 4.341 1.00 96.19 84 VAL A CA 1
ATOM 659 C C . VAL A 1 84 ? -5.459 -1.552 3.886 1.00 96.19 84 VAL A C 1
ATOM 661 O O . VAL A 1 84 ? -5.294 -0.361 3.619 1.00 96.19 84 VAL A O 1
ATOM 664 N N . ARG A 1 85 ? -6.644 -2.148 3.758 1.00 95.25 85 ARG A N 1
ATOM 665 C CA . ARG A 1 85 ? -7.915 -1.457 3.497 1.00 95.25 85 ARG A CA 1
ATOM 666 C C . ARG A 1 85 ? -8.585 -1.068 4.809 1.00 95.25 85 ARG A C 1
ATOM 668 O O . ARG A 1 85 ? -8.298 -1.670 5.839 1.00 95.25 85 ARG A O 1
ATOM 675 N N . ASP A 1 86 ? -9.479 -0.084 4.757 1.00 93.19 86 ASP A N 1
ATOM 676 C CA . ASP A 1 86 ? -10.317 0.333 5.892 1.00 93.19 86 ASP A CA 1
ATOM 677 C C . ASP A 1 86 ? -9.484 0.619 7.160 1.00 93.19 86 ASP A C 1
ATOM 679 O O . ASP A 1 86 ? -9.770 0.172 8.273 1.00 93.19 86 ASP A O 1
ATOM 683 N N . THR A 1 87 ? -8.364 1.329 6.971 1.00 90.75 87 THR A N 1
ATOM 684 C CA . THR A 1 87 ? -7.362 1.599 8.018 1.00 90.75 87 THR A CA 1
ATOM 685 C C . THR A 1 87 ? -7.910 2.398 9.198 1.00 90.75 87 THR A C 1
ATOM 687 O O . THR A 1 87 ? -7.343 2.354 10.286 1.00 90.75 87 THR A O 1
ATOM 690 N N . GLU A 1 88 ? -9.021 3.112 9.022 1.00 88.69 88 GLU A N 1
ATOM 691 C CA . GLU A 1 88 ? -9.734 3.808 10.090 1.00 88.69 88 GLU A CA 1
ATOM 692 C C . GLU A 1 88 ? -10.168 2.861 11.215 1.00 88.69 88 GLU A C 1
ATOM 694 O O . GLU A 1 88 ? -10.159 3.259 12.381 1.00 88.69 88 GLU A O 1
ATOM 699 N N . SER A 1 89 ? -10.447 1.590 10.901 1.00 89.44 89 SER A N 1
ATOM 700 C CA . SER A 1 89 ? -10.762 0.565 11.900 1.00 89.44 89 SER A CA 1
ATOM 701 C C . SER A 1 89 ? -9.580 0.263 12.829 1.00 89.44 89 SER A C 1
ATOM 703 O O . SER A 1 89 ? -9.786 -0.196 13.950 1.00 89.44 89 SER A O 1
ATOM 705 N N . LEU A 1 90 ? -8.346 0.581 12.418 1.00 85.88 90 LEU A N 1
ATOM 706 C CA . LEU A 1 90 ? -7.139 0.388 13.227 1.00 85.88 90 LEU A CA 1
ATOM 707 C C . LEU A 1 90 ? -6.879 1.536 14.212 1.00 85.88 90 LEU A C 1
ATOM 709 O O . LEU A 1 90 ? -6.155 1.352 15.192 1.00 85.88 90 LEU A O 1
ATOM 713 N N . ALA A 1 91 ? -7.465 2.720 13.993 1.00 80.06 91 ALA A N 1
ATOM 714 C CA . ALA A 1 91 ? -7.119 3.945 14.722 1.00 80.06 91 ALA A CA 1
ATOM 715 C C . ALA A 1 91 ? -7.384 3.863 16.240 1.00 80.06 91 ALA A C 1
ATOM 717 O O . ALA A 1 91 ? -6.686 4.502 17.033 1.00 80.06 91 ALA A O 1
ATOM 718 N N . GLY A 1 92 ? -8.369 3.060 16.654 1.00 77.62 92 GLY A N 1
ATOM 719 C CA . GLY A 1 92 ? -8.716 2.857 18.063 1.00 77.62 92 GLY A CA 1
ATOM 720 C C . GLY A 1 92 ? -7.748 1.949 18.830 1.00 77.62 92 GLY A C 1
ATOM 721 O O . GLY A 1 92 ? -7.715 1.986 20.060 1.00 77.62 92 GLY A O 1
ATOM 722 N N . SER A 1 93 ? -6.927 1.157 18.139 1.00 80.19 93 SER A N 1
ATOM 723 C CA . SER A 1 93 ? -6.069 0.158 18.775 1.00 80.19 93 SER A CA 1
ATOM 724 C C . SER A 1 93 ? -4.698 0.730 19.137 1.00 80.19 93 SER A C 1
ATOM 726 O O . SER A 1 93 ? -3.971 1.282 18.309 1.00 80.19 93 SER A O 1
ATOM 728 N N . ALA A 1 94 ? -4.315 0.608 20.410 1.00 78.31 94 ALA A N 1
ATOM 729 C CA . ALA A 1 94 ? -2.973 0.973 20.866 1.00 78.31 94 ALA A CA 1
ATOM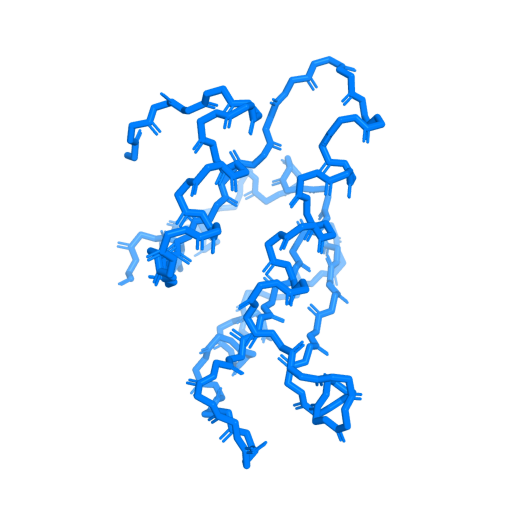 730 C C . ALA A 1 94 ? -1.894 0.051 20.268 1.00 78.31 94 ALA A C 1
ATOM 732 O O . ALA A 1 94 ? -0.817 0.524 19.912 1.00 78.31 94 ALA A O 1
ATOM 733 N N . THR A 1 95 ? -2.208 -1.237 20.101 1.00 79.62 95 THR A N 1
ATOM 734 C CA . THR A 1 95 ? -1.295 -2.245 19.548 1.00 79.62 95 THR A CA 1
ATOM 735 C C . THR A 1 95 ? -0.947 -1.944 18.091 1.00 79.62 95 THR A C 1
ATOM 737 O O . THR A 1 95 ? 0.230 -1.892 17.743 1.00 79.62 95 THR A O 1
ATOM 740 N N . PHE A 1 96 ? -1.948 -1.642 17.255 1.00 81.19 96 PHE A N 1
ATOM 741 C CA . PHE A 1 96 ? -1.712 -1.289 15.850 1.00 81.19 96 PHE A CA 1
ATOM 742 C C . PHE A 1 96 ? -0.933 0.016 15.689 1.00 81.19 96 PHE A C 1
ATOM 744 O O . PHE A 1 96 ? -0.066 0.111 14.824 1.00 81.19 96 PHE A O 1
ATOM 751 N N . ARG A 1 97 ? -1.188 1.016 16.542 1.00 77.00 97 ARG A N 1
ATOM 752 C CA . ARG A 1 97 ? -0.421 2.271 16.513 1.00 77.00 97 ARG A CA 1
ATOM 753 C C . ARG A 1 97 ? 1.063 2.055 16.776 1.00 77.00 97 ARG A C 1
AT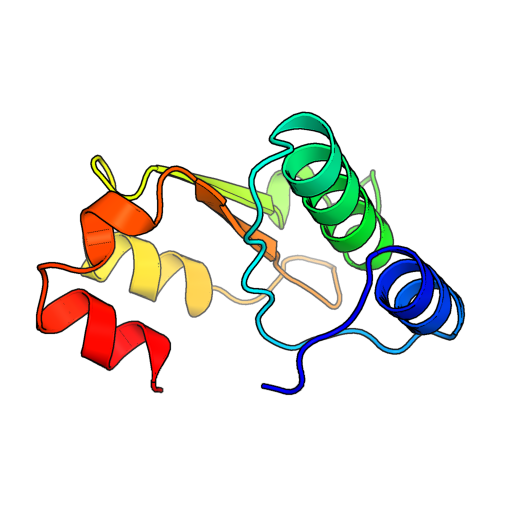OM 755 O O . ARG A 1 97 ? 1.867 2.709 16.128 1.00 77.00 97 ARG A O 1
ATOM 762 N N . LYS A 1 98 ? 1.415 1.152 17.696 1.00 77.88 98 LYS A N 1
ATOM 763 C CA . LYS A 1 98 ? 2.813 0.812 17.969 1.00 77.88 98 LYS A CA 1
ATOM 764 C C . LYS A 1 98 ? 3.460 0.124 16.763 1.00 77.88 98 LYS A C 1
ATOM 766 O O . LYS A 1 98 ? 4.536 0.531 16.355 1.00 77.88 98 LYS A O 1
ATOM 771 N N . LEU A 1 99 ? 2.762 -0.838 16.155 1.00 77.19 99 LEU A N 1
ATOM 772 C CA . LEU A 1 99 ? 3.252 -1.574 14.985 1.00 77.19 99 LEU A CA 1
ATOM 773 C C . LEU A 1 99 ? 3.559 -0.664 13.783 1.00 77.19 99 LEU A C 1
ATOM 775 O O . LEU A 1 99 ? 4.525 -0.898 13.074 1.00 77.19 99 LEU A O 1
ATOM 779 N N . LEU A 1 100 ? 2.742 0.366 13.545 1.00 69.94 100 LEU A N 1
ATOM 780 C CA . LEU A 1 100 ? 2.918 1.294 12.416 1.00 69.94 100 LEU A CA 1
ATOM 781 C C . LEU A 1 100 ? 3.960 2.402 12.672 1.00 69.94 100 LEU A C 1
ATOM 783 O O . LEU A 1 100 ? 4.201 3.223 11.786 1.00 69.94 100 LEU A O 1
ATOM 787 N N . GLN A 1 101 ? 4.509 2.484 13.886 1.00 65.06 101 GLN A N 1
ATOM 788 C CA . GLN A 1 101 ? 5.527 3.468 14.281 1.00 65.06 101 GLN A CA 1
ATOM 789 C C . GLN A 1 101 ? 6.947 2.887 14.323 1.00 65.06 101 GLN A C 1
ATOM 791 O O . GLN A 1 101 ? 7.894 3.662 14.465 1.00 65.06 101 GLN A O 1
ATOM 796 N N . GLU A 1 102 ? 7.077 1.562 14.238 1.00 54.41 102 GLU A N 1
ATOM 797 C CA . GLU A 1 102 ? 8.343 0.819 14.181 1.00 54.41 102 GLU A CA 1
ATOM 798 C C . GLU A 1 102 ? 8.795 0.619 12.727 1.00 54.41 102 GLU A C 1
ATOM 800 O O . GLU A 1 102 ? 10.020 0.730 12.491 1.00 54.41 102 GLU A O 1
#

Nearest PDB structures (foldseek):
  3zh9-assembly1_B  TM=9.042E-01  e=2.320E-03  Bacillus subtilis subsp. subtilis str. 168
  7bo7-assembly1_AAA  TM=3.353E-01  e=5.392E+00  Homo sapiens
  8g1u-assembly1_M  TM=3.283E-01  e=7.823E+00  Homo sapiens

Radius of gyration: 13.84 Å; Cα contacts (8 Å, |Δi|>4): 96; chains: 1; bounding box: 26×29×33 Å